Protein AF-A0A9D9S2Z5-F1 (afdb_monomer)

Foldseek 3Di:
DPPDPVVCVVVVLVVPPPPPPLPVVLVVLLVLLVVLCVVLVHDPVDPVRLVVSLPDDDDDPVSPVSSVSNVVSVVVSVVSCVSCVVVVHHDDDSDDPVNVVPD

Radius of gyration: 17.76 Å; Cα contacts (8 Å, |Δi|>4): 53; chains: 1; bounding box: 35×42×51 Å

Secondary structure (DSSP, 8-state):
----GGGSHHHHHHHH-S-TTHHHHHHHHHHHHHHHHHHHT--TT-HHHHHHHHH---S-HHHHHHHHHHHHHHHHHHHHHHHHHHTT--PPPSS-TTGGG--

pLDDT: mean 81.39, std 18.92, range [40.81, 98.19]

Structure (mmCIF, N/CA/C/O backbone):
data_AF-A0A9D9S2Z5-F1
#
_entry.id   AF-A0A9D9S2Z5-F1
#
loop_
_atom_site.group_PDB
_atom_site.id
_atom_site.type_symbol
_atom_site.label_atom_id
_atom_site.label_alt_id
_atom_site.label_comp_id
_atom_site.label_asym_id
_atom_site.label_entity_id
_atom_site.label_seq_id
_atom_site.pdbx_PDB_ins_code
_atom_site.Cartn_x
_atom_site.Cartn_y
_atom_site.Cartn_z
_atom_site.occupancy
_atom_site.B_iso_or_equiv
_atom_site.auth_seq_id
_atom_site.auth_comp_id
_atom_site.auth_asym_id
_atom_site.auth_atom_id
_atom_site.pdbx_PDB_model_num
ATOM 1 N N . MET A 1 1 ? -10.002 25.171 39.574 1.00 42.72 1 MET A N 1
ATOM 2 C CA . MET A 1 1 ? -10.189 23.881 38.880 1.00 42.72 1 MET A CA 1
ATOM 3 C C . MET A 1 1 ? -9.725 24.069 37.446 1.00 42.72 1 MET A C 1
ATOM 5 O O . MET A 1 1 ? -10.456 24.644 36.655 1.00 42.72 1 MET A O 1
ATOM 9 N N . LEU A 1 2 ? -8.471 23.718 37.153 1.00 46.72 2 LEU A N 1
ATOM 10 C CA . LEU A 1 2 ? -7.910 23.805 35.803 1.00 46.72 2 LEU A CA 1
ATOM 11 C C . LEU A 1 2 ? -8.449 22.614 35.009 1.00 46.72 2 LEU A C 1
ATOM 13 O O . LEU A 1 2 ? -8.014 21.484 35.215 1.00 46.72 2 LEU A O 1
ATOM 17 N N . THR A 1 3 ? -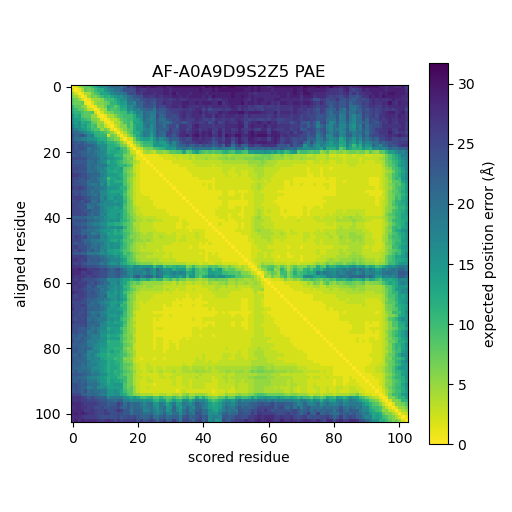9.447 22.861 34.167 1.00 54.06 3 THR A N 1
ATOM 18 C CA . THR A 1 3 ? -9.920 21.902 33.167 1.00 54.06 3 THR A CA 1
ATOM 19 C C . THR A 1 3 ? -8.736 21.504 32.299 1.00 54.06 3 THR A C 1
ATOM 21 O O . THR A 1 3 ? -8.139 22.333 31.616 1.00 54.06 3 THR A O 1
ATOM 24 N N . SER A 1 4 ? -8.336 20.244 32.426 1.00 56.59 4 SER A N 1
ATOM 25 C CA . SER A 1 4 ? -7.130 19.716 31.812 1.00 56.59 4 SER A CA 1
ATOM 26 C C . SER A 1 4 ? -7.231 19.797 30.285 1.00 56.59 4 SER A C 1
ATOM 28 O O . SER A 1 4 ? -8.267 19.447 29.721 1.00 56.59 4 SER A O 1
ATOM 30 N N . ALA A 1 5 ? -6.148 20.195 29.614 1.00 55.59 5 ALA A N 1
ATOM 31 C CA . ALA A 1 5 ? -6.054 20.207 28.149 1.00 55.59 5 ALA A CA 1
ATOM 32 C C . ALA A 1 5 ? -6.333 18.829 27.501 1.00 55.59 5 ALA A C 1
ATOM 34 O O . ALA A 1 5 ? -6.581 18.743 26.302 1.00 55.59 5 ALA A O 1
ATOM 35 N N . TRP A 1 6 ? -6.360 17.756 28.299 1.00 52.22 6 TRP A N 1
ATOM 36 C CA . TRP A 1 6 ? -6.679 16.395 27.876 1.00 52.22 6 TRP A CA 1
ATOM 37 C C . TRP A 1 6 ? -8.136 16.215 27.428 1.00 52.22 6 TRP A C 1
ATOM 39 O O . TRP A 1 6 ? -8.414 15.322 26.635 1.00 52.22 6 TRP A O 1
ATOM 49 N N . SER A 1 7 ? -9.059 17.079 27.866 1.00 55.62 7 SER A N 1
ATOM 50 C CA . SER A 1 7 ? -10.476 17.006 27.476 1.00 55.62 7 SER A CA 1
ATOM 51 C C . SER A 1 7 ? -10.746 17.483 26.041 1.00 55.62 7 SER A C 1
ATOM 53 O O . SER A 1 7 ? -11.813 17.202 25.508 1.00 55.62 7 SER A O 1
ATOM 55 N N . LEU A 1 8 ? -9.796 18.194 25.419 1.00 51.91 8 LEU A N 1
ATOM 56 C CA . LEU A 1 8 ? -9.897 18.715 24.046 1.00 51.91 8 LEU A CA 1
ATOM 57 C C . LEU A 1 8 ? -9.163 17.844 23.018 1.00 51.91 8 LEU A C 1
ATOM 59 O O . LEU A 1 8 ? -9.370 18.007 21.821 1.00 51.91 8 LEU A O 1
ATOM 63 N N . LEU A 1 9 ? -8.329 16.899 23.464 1.00 51.38 9 LEU A N 1
ATOM 64 C CA . LEU A 1 9 ? -7.625 15.966 22.579 1.00 51.38 9 LEU A CA 1
ATOM 65 C C . LEU A 1 9 ? -8.557 15.120 21.691 1.00 51.38 9 LEU A C 1
ATOM 67 O O . LEU A 1 9 ? -8.196 14.917 20.535 1.00 51.38 9 LEU A O 1
ATOM 71 N N . PRO A 1 10 ? -9.745 14.665 22.141 1.00 55.50 10 PRO A N 1
ATOM 72 C CA . PRO A 1 10 ? -10.642 13.894 21.280 1.00 55.50 10 PRO A CA 1
ATOM 73 C C . PRO A 1 10 ? -11.202 14.726 20.120 1.00 55.50 10 PRO A C 1
ATOM 75 O O . PRO A 1 10 ? -11.290 14.241 18.996 1.00 55.50 10 PRO A O 1
ATOM 78 N N . GLU A 1 11 ? -11.554 15.991 20.372 1.00 50.41 11 GLU A N 1
ATOM 79 C CA . GLU A 1 11 ? -12.066 16.894 19.334 1.00 50.41 11 GLU A CA 1
ATOM 80 C C . GLU A 1 11 ? -10.953 17.438 18.439 1.00 50.41 11 GLU A C 1
ATOM 82 O O . GLU A 1 11 ? -11.135 17.540 17.231 1.00 50.41 11 GLU A O 1
ATOM 87 N N . TYR A 1 12 ? -9.774 17.712 18.995 1.00 50.72 12 TYR A N 1
ATOM 88 C CA . TYR A 1 12 ? -8.624 18.141 18.208 1.00 50.72 12 TYR A CA 1
ATOM 89 C C . TYR A 1 12 ? -8.113 17.022 17.289 1.00 50.72 12 TYR A C 1
ATOM 91 O O . TYR A 1 12 ? -7.824 17.283 16.125 1.00 50.72 12 TYR A O 1
ATOM 99 N N . ALA A 1 13 ? -8.098 15.767 17.756 1.00 51.31 13 ALA A N 1
ATOM 100 C CA . ALA A 1 13 ? -7.847 14.594 16.914 1.00 51.31 13 ALA A CA 1
ATOM 101 C C . ALA A 1 13 ? -8.913 14.422 15.817 1.00 51.31 13 ALA A C 1
ATOM 103 O O . ALA A 1 13 ? -8.597 13.963 14.723 1.00 51.31 13 ALA A O 1
ATOM 104 N N . LYS A 1 14 ? -10.157 14.847 16.071 1.00 51.25 14 LYS A N 1
ATOM 105 C CA . LYS A 1 14 ? -11.243 14.846 15.083 1.00 51.25 14 LYS A CA 1
ATOM 1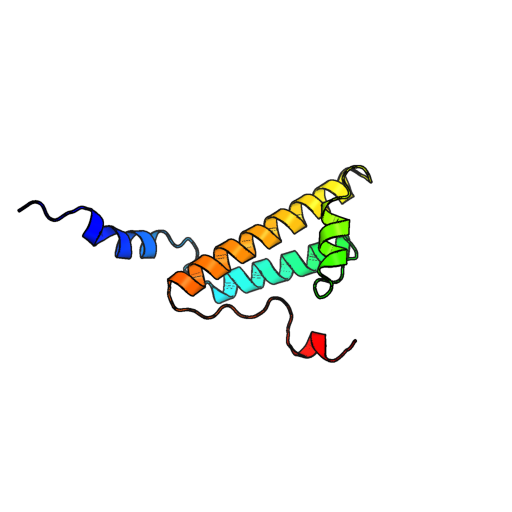06 C C . LYS A 1 14 ? -11.053 15.911 13.997 1.00 51.25 14 LYS A C 1
ATOM 108 O O . LYS A 1 14 ? -11.355 15.638 12.845 1.00 51.25 14 LYS A O 1
ATOM 113 N N . THR A 1 15 ? -10.522 17.089 14.337 1.00 48.69 15 THR A N 1
ATOM 114 C CA . THR A 1 15 ? -10.179 18.154 13.369 1.00 48.69 15 THR A CA 1
ATOM 115 C C . THR A 1 15 ? -8.793 17.999 12.732 1.00 48.69 15 THR A C 1
ATOM 117 O O . THR A 1 15 ? -8.497 18.670 11.750 1.00 48.69 15 THR A O 1
ATOM 120 N N . MET A 1 16 ? -7.936 17.136 13.288 1.00 40.81 16 MET A N 1
ATOM 121 C CA . MET A 1 16 ? -6.622 16.777 12.739 1.00 40.81 16 MET A CA 1
ATOM 122 C C . MET A 1 16 ? -6.603 15.455 11.968 1.00 40.81 16 MET A C 1
ATOM 124 O O . MET A 1 16 ? -5.556 15.113 11.418 1.00 40.81 16 MET A O 1
ATOM 128 N N . SER A 1 17 ? -7.711 14.713 11.890 1.00 51.97 17 SER A N 1
ATOM 129 C CA . SER A 1 17 ? -7.806 13.686 10.857 1.00 51.97 17 SER A CA 1
ATOM 130 C C . SER A 1 17 ? -7.830 14.411 9.513 1.00 51.97 17 SER A C 1
ATOM 132 O O . SER A 1 17 ? -8.834 15.012 9.142 1.00 51.97 17 SER A O 1
ATOM 134 N N . GLY A 1 18 ? -6.707 14.398 8.794 1.00 53.78 18 GLY A N 1
ATOM 135 C CA . GLY A 1 18 ? -6.560 15.014 7.471 1.00 53.78 18 GLY A CA 1
ATOM 136 C C . GLY A 1 18 ? -7.398 14.350 6.372 1.00 53.78 18 GLY A C 1
ATOM 137 O O . GLY A 1 18 ? -7.146 14.591 5.198 1.00 53.78 18 GLY A O 1
ATOM 138 N N . PHE A 1 19 ? -8.372 13.516 6.739 1.00 55.25 19 PHE A N 1
ATOM 139 C CA . PHE A 1 19 ? -9.189 12.710 5.852 1.00 55.25 19 PHE A CA 1
ATOM 140 C C . PHE A 1 19 ? -10.667 12.855 6.237 1.00 55.25 19 PHE A C 1
ATOM 142 O O . PHE A 1 19 ? -11.280 11.951 6.801 1.00 55.25 19 PHE A O 1
ATOM 149 N N . GLU A 1 20 ? -11.286 13.983 5.876 1.00 61.25 20 GLU A N 1
ATOM 150 C CA . GLU A 1 20 ? -12.745 14.181 6.003 1.00 61.25 20 GLU A CA 1
ATOM 151 C C . GLU A 1 20 ? -13.552 13.138 5.185 1.00 61.25 20 GLU A C 1
ATOM 153 O O . GLU A 1 20 ? -14.762 12.982 5.371 1.00 61.25 20 GLU A O 1
ATOM 158 N N . HIS A 1 21 ? -12.874 12.377 4.311 1.00 81.88 21 HIS A N 1
ATOM 159 C CA . HIS A 1 21 ? -13.438 11.350 3.437 1.00 81.88 21 HIS A CA 1
ATOM 160 C C . HIS A 1 21 ? -12.575 10.074 3.361 1.00 81.88 21 HIS A C 1
ATOM 162 O O . HIS A 1 21 ? -12.089 9.728 2.282 1.00 81.88 21 HIS A O 1
ATOM 168 N N . TYR A 1 22 ? -12.424 9.340 4.474 1.00 85.50 22 TYR A N 1
ATOM 169 C CA . TYR A 1 22 ? -11.665 8.073 4.525 1.00 85.50 22 TYR A CA 1
ATOM 170 C C . TYR A 1 22 ? -11.929 7.124 3.347 1.00 85.50 22 TYR A C 1
ATOM 172 O O . TYR A 1 22 ? -10.983 6.601 2.771 1.00 85.50 22 TYR A O 1
ATOM 180 N N . ASP A 1 23 ? -13.188 6.939 2.938 1.00 85.00 23 ASP A N 1
ATOM 181 C CA . ASP A 1 23 ? -13.537 6.025 1.840 1.00 85.00 23 ASP A CA 1
ATOM 182 C C . ASP A 1 23 ? -12.950 6.442 0.487 1.00 85.00 23 ASP A C 1
ATOM 184 O O . ASP A 1 23 ? -12.570 5.595 -0.324 1.00 85.00 23 ASP A O 1
ATOM 188 N N . ARG A 1 24 ? -12.919 7.749 0.206 1.00 88.75 24 ARG A N 1
ATOM 189 C CA . ARG A 1 24 ? -12.358 8.277 -1.041 1.00 88.75 24 ARG A CA 1
ATOM 190 C C . ARG A 1 24 ? -10.843 8.153 -1.021 1.00 88.75 24 ARG A C 1
ATOM 192 O O . ARG A 1 24 ? -10.253 7.666 -1.973 1.00 88.75 24 ARG A O 1
ATOM 199 N N . GLU A 1 25 ? -10.254 8.564 0.085 1.00 88.81 25 GLU A N 1
ATOM 200 C CA . GLU A 1 25 ? -8.810 8.661 0.267 1.00 88.81 25 GLU A CA 1
ATOM 201 C C . GLU A 1 25 ? -8.170 7.275 0.269 1.00 88.81 25 GLU A C 1
ATOM 203 O O . GLU A 1 25 ? -7.172 7.042 -0.409 1.00 88.81 25 GLU A O 1
ATOM 208 N N . LEU A 1 26 ? -8.818 6.309 0.922 1.00 92.50 26 LEU A N 1
ATOM 209 C CA . LEU A 1 26 ? -8.401 4.916 0.877 1.00 92.50 26 LEU A CA 1
ATOM 210 C C . LEU A 1 26 ? -8.552 4.321 -0.531 1.00 92.50 26 LEU A C 1
ATOM 212 O O . LEU A 1 26 ? -7.679 3.580 -0.963 1.00 92.50 26 LEU A O 1
ATOM 216 N N . ARG A 1 27 ? -9.601 4.673 -1.288 1.00 92.69 27 ARG A N 1
ATOM 217 C CA . ARG A 1 27 ? -9.768 4.209 -2.679 1.00 92.69 27 ARG A CA 1
ATOM 218 C C . ARG A 1 27 ? -8.708 4.780 -3.622 1.00 92.69 27 ARG A C 1
ATOM 220 O O . 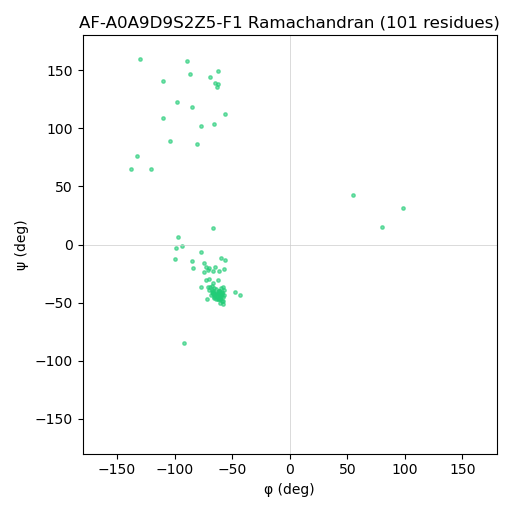ARG A 1 27 ? -8.203 4.056 -4.484 1.00 92.69 27 ARG A O 1
ATOM 227 N N . ASP A 1 28 ? -8.387 6.061 -3.478 1.00 93.38 28 ASP A N 1
ATOM 228 C CA . ASP A 1 28 ? -7.355 6.726 -4.275 1.00 93.38 28 ASP A CA 1
ATOM 229 C C . ASP A 1 28 ? -5.975 6.126 -3.942 1.00 93.38 28 ASP A C 1
ATOM 231 O O . ASP A 1 28 ? -5.205 5.780 -4.842 1.00 93.38 28 ASP A O 1
ATOM 235 N N . LEU A 1 29 ? -5.713 5.872 -2.656 1.00 95.44 29 LEU A N 1
ATOM 236 C CA . LEU A 1 29 ? -4.517 5.182 -2.181 1.00 95.44 29 LEU A CA 1
ATOM 237 C C . LEU A 1 29 ? -4.415 3.742 -2.709 1.00 95.44 29 LEU A C 1
ATOM 239 O O . LEU A 1 29 ? -3.364 3.351 -3.219 1.00 95.44 29 LEU A O 1
ATOM 243 N N . ASP A 1 30 ? -5.500 2.968 -2.647 1.00 97.12 30 ASP A N 1
ATOM 244 C CA . ASP A 1 30 ? -5.560 1.597 -3.162 1.00 97.12 30 ASP A CA 1
ATOM 245 C C . ASP A 1 30 ? -5.286 1.559 -4.668 1.00 97.12 30 ASP A C 1
ATOM 247 O O . ASP A 1 30 ? -4.549 0.692 -5.142 1.00 97.12 30 ASP A O 1
ATOM 251 N N . SER A 1 31 ? -5.822 2.518 -5.426 1.00 97.06 31 SER A N 1
ATOM 252 C CA . SER A 1 31 ? -5.593 2.625 -6.873 1.00 97.06 31 SER A CA 1
ATOM 253 C C . SER A 1 31 ? -4.112 2.848 -7.197 1.00 97.06 31 SER A C 1
ATOM 255 O O . SER A 1 31 ? -3.558 2.191 -8.082 1.00 97.06 31 SER A O 1
ATOM 257 N N . GLU A 1 32 ? -3.440 3.714 -6.438 1.00 98.12 32 GLU A N 1
ATOM 258 C CA . GLU A 1 32 ? -2.007 3.968 -6.599 1.00 98.12 32 GLU A CA 1
ATOM 259 C C . GLU A 1 32 ? -1.144 2.773 -6.173 1.00 98.12 32 GLU A C 1
ATOM 261 O O . GLU A 1 32 ? -0.155 2.458 -6.843 1.00 98.12 32 GLU A O 1
ATOM 266 N N . ILE A 1 33 ? -1.533 2.048 -5.119 1.00 98.19 33 ILE A N 1
ATOM 267 C CA . ILE A 1 33 ? -0.863 0.806 -4.708 1.00 98.19 33 ILE A CA 1
ATOM 268 C C . ILE A 1 33 ? -0.938 -0.236 -5.824 1.00 98.19 33 ILE A C 1
ATOM 270 O O . ILE A 1 33 ? 0.090 -0.807 -6.190 1.00 98.19 33 ILE A O 1
ATOM 274 N N . HIS A 1 34 ? -2.115 -0.447 -6.421 1.00 97.69 34 HIS A N 1
ATOM 275 C CA . HIS A 1 34 ? -2.270 -1.369 -7.550 1.00 97.69 34 HIS A CA 1
ATOM 276 C C . HIS A 1 34 ? -1.433 -0.936 -8.758 1.00 97.69 34 HIS A C 1
ATOM 278 O O . HIS A 1 34 ? -0.791 -1.771 -9.400 1.00 97.69 34 HIS A O 1
ATOM 284 N N . ARG A 1 35 ? -1.379 0.370 -9.046 1.00 97.50 35 ARG A N 1
ATOM 285 C CA . ARG A 1 35 ? -0.568 0.917 -10.138 1.00 97.50 35 ARG A CA 1
ATOM 286 C C . ARG A 1 35 ? 0.916 0.610 -9.948 1.00 97.50 35 ARG A C 1
ATOM 288 O O . ARG A 1 35 ? 1.551 0.093 -10.866 1.00 97.50 35 ARG A O 1
ATOM 295 N N . TYR A 1 36 ? 1.482 0.896 -8.777 1.00 97.50 36 TYR A N 1
ATOM 296 C CA . TYR A 1 36 ? 2.899 0.622 -8.529 1.00 97.50 36 TYR A CA 1
ATOM 297 C C . TYR A 1 36 ? 3.203 -0.866 -8.354 1.00 97.50 36 TYR A C 1
ATOM 299 O O . TYR A 1 36 ? 4.280 -1.297 -8.760 1.00 97.50 36 TYR A O 1
ATOM 307 N N . ALA A 1 37 ? 2.268 -1.667 -7.836 1.00 96.81 37 ALA A N 1
ATOM 308 C CA . ALA A 1 37 ? 2.400 -3.121 -7.813 1.00 96.81 37 ALA A CA 1
ATOM 309 C C . ALA A 1 37 ? 2.521 -3.695 -9.233 1.00 96.81 37 ALA A C 1
ATOM 311 O O . ALA A 1 37 ? 3.403 -4.513 -9.490 1.00 96.81 37 ALA A O 1
ATOM 312 N N . ALA A 1 38 ? 1.718 -3.196 -10.180 1.00 96.44 38 ALA A N 1
ATOM 313 C CA . ALA A 1 38 ? 1.815 -3.572 -11.589 1.00 96.44 38 ALA A CA 1
ATOM 314 C C . ALA A 1 38 ? 3.156 -3.152 -12.219 1.00 96.44 38 ALA A C 1
ATOM 316 O O . ALA A 1 38 ? 3.769 -3.947 -12.931 1.00 96.44 38 ALA A O 1
ATOM 317 N N . VAL A 1 39 ? 3.652 -1.941 -11.923 1.00 95.00 39 VAL A N 1
ATOM 318 C CA . VAL A 1 39 ? 4.984 -1.481 -12.372 1.00 95.00 39 VAL A CA 1
ATOM 319 C C . VAL A 1 39 ? 6.092 -2.379 -11.817 1.00 95.00 39 VAL A C 1
ATOM 321 O O . VAL A 1 39 ? 6.975 -2.797 -12.561 1.00 95.00 39 VAL A O 1
ATOM 324 N N . CYS A 1 40 ? 6.011 -2.730 -10.533 1.00 94.50 40 CYS A N 1
ATOM 325 C CA . CYS A 1 40 ? 6.970 -3.607 -9.862 1.00 94.50 40 CYS A CA 1
ATOM 326 C C . CYS A 1 40 ? 6.781 -5.095 -10.202 1.00 94.50 40 CYS A C 1
ATOM 328 O O . CYS A 1 40 ? 7.598 -5.914 -9.790 1.00 94.50 40 CYS A O 1
ATOM 330 N N . ARG A 1 41 ? 5.722 -5.446 -10.946 1.00 94.81 41 ARG A N 1
ATOM 331 C CA . ARG A 1 41 ? 5.342 -6.820 -11.311 1.00 94.81 41 ARG A CA 1
ATOM 332 C C . ARG A 1 41 ? 5.190 -7.744 -10.098 1.00 94.81 41 ARG A C 1
ATOM 334 O O . ARG A 1 41 ? 5.632 -8.888 -10.140 1.00 94.81 41 ARG A O 1
ATOM 341 N N . VAL A 1 42 ? 4.565 -7.244 -9.033 1.00 94.75 42 VAL A N 1
ATOM 342 C CA . VAL A 1 42 ? 4.280 -8.020 -7.818 1.00 94.75 42 VAL A CA 1
ATOM 343 C C . VAL A 1 42 ? 2.796 -8.293 -7.666 1.00 94.75 42 VAL A C 1
ATOM 345 O O . VAL A 1 42 ? 1.960 -7.417 -7.902 1.00 94.75 42 VAL A O 1
ATOM 348 N N . ASN A 1 43 ? 2.465 -9.494 -7.208 1.00 95.00 43 ASN A N 1
ATOM 349 C CA . ASN A 1 43 ? 1.123 -9.815 -6.764 1.00 95.00 43 ASN A CA 1
ATOM 350 C C . ASN A 1 43 ? 0.935 -9.399 -5.297 1.00 95.00 43 ASN A C 1
ATOM 352 O O . ASN A 1 43 ? 1.583 -9.930 -4.395 1.00 95.00 43 ASN A O 1
ATOM 356 N N . LEU A 1 44 ? 0.003 -8.477 -5.045 1.00 95.25 44 LEU A N 1
ATOM 357 C CA . LEU A 1 44 ? -0.312 -7.986 -3.699 1.00 95.25 44 LEU A CA 1
ATOM 358 C C . LEU A 1 44 ? -0.905 -9.065 -2.771 1.00 95.25 44 LEU A C 1
ATOM 360 O O . LEU A 1 44 ? -0.832 -8.916 -1.553 1.00 95.25 44 LEU A O 1
ATOM 364 N N . ALA A 1 45 ? -1.442 -10.163 -3.312 1.00 94.81 45 ALA A N 1
ATOM 365 C CA . ALA A 1 45 ? -1.862 -11.325 -2.521 1.00 94.81 45 ALA A CA 1
ATOM 366 C C . ALA A 1 45 ? -0.672 -12.114 -1.946 1.00 94.81 45 ALA A C 1
ATOM 368 O O . ALA A 1 45 ? -0.794 -12.808 -0.936 1.00 94.81 45 ALA A O 1
ATOM 369 N N . ASN A 1 46 ? 0.509 -11.977 -2.553 1.00 93.81 46 ASN A N 1
ATOM 370 C CA . ASN A 1 46 ? 1.685 -12.768 -2.233 1.00 93.81 46 ASN A CA 1
ATOM 371 C C . ASN A 1 46 ? 2.675 -11.949 -1.410 1.00 93.81 46 ASN A C 1
ATOM 373 O O . ASN A 1 46 ? 3.609 -11.344 -1.932 1.00 93.81 46 ASN A O 1
ATOM 377 N N . ARG A 1 47 ? 2.527 -11.989 -0.080 1.00 91.56 47 ARG A N 1
ATOM 378 C CA . ARG A 1 47 ? 3.408 -11.265 0.857 1.00 91.56 47 ARG A CA 1
ATOM 379 C C . ARG A 1 47 ? 4.904 -11.444 0.561 1.00 91.56 47 ARG A C 1
ATOM 381 O O . ARG A 1 47 ? 5.666 -10.486 0.645 1.00 91.56 47 ARG A O 1
ATOM 388 N N . HIS A 1 48 ? 5.323 -12.656 0.211 1.00 93.38 48 HIS A N 1
ATOM 389 C CA . HIS A 1 48 ? 6.725 -12.958 -0.073 1.00 93.38 48 HIS A CA 1
ATOM 390 C C . HIS A 1 48 ? 7.252 -12.245 -1.334 1.00 93.38 48 HIS A C 1
ATOM 392 O O . HIS A 1 48 ? 8.418 -11.851 -1.349 1.00 93.38 48 HIS A O 1
ATOM 398 N N . GLU A 1 49 ? 6.415 -12.031 -2.357 1.00 93.62 49 GLU A N 1
ATOM 399 C CA . GLU A 1 49 ? 6.776 -11.258 -3.554 1.00 93.62 49 GLU A CA 1
ATOM 400 C C . GLU A 1 49 ? 6.951 -9.779 -3.222 1.00 93.62 49 GLU A C 1
ATOM 402 O O . GLU A 1 49 ? 7.935 -9.168 -3.639 1.00 93.62 49 GLU A O 1
ATOM 407 N N . ILE A 1 50 ? 6.042 -9.222 -2.414 1.00 93.75 50 ILE A N 1
ATOM 408 C CA . ILE A 1 50 ? 6.137 -7.837 -1.938 1.00 93.75 50 ILE A CA 1
ATOM 409 C C . ILE A 1 50 ? 7.454 -7.654 -1.181 1.00 93.75 50 ILE A C 1
ATOM 411 O O . ILE A 1 50 ? 8.241 -6.765 -1.492 1.00 93.75 50 ILE A O 1
ATOM 415 N N . GLU A 1 51 ? 7.736 -8.528 -0.218 1.00 94.00 51 GLU A N 1
ATOM 416 C CA . GLU A 1 51 ? 8.961 -8.455 0.573 1.00 94.00 51 GLU A CA 1
ATOM 417 C C . GLU A 1 51 ? 10.232 -8.606 -0.278 1.00 94.00 51 GLU A C 1
ATOM 419 O O . GLU A 1 51 ? 11.217 -7.910 -0.035 1.00 94.00 51 GLU A O 1
ATOM 424 N N . ALA A 1 52 ? 10.237 -9.501 -1.270 1.00 92.88 52 ALA A N 1
ATOM 425 C CA . ALA A 1 52 ? 11.367 -9.660 -2.183 1.00 92.88 52 ALA A CA 1
ATOM 426 C C . ALA A 1 52 ? 11.576 -8.411 -3.049 1.00 92.88 52 ALA A C 1
ATOM 428 O O . ALA A 1 52 ? 12.697 -7.918 -3.151 1.00 92.88 52 ALA A O 1
ATOM 429 N N . CYS A 1 53 ? 10.495 -7.865 -3.606 1.00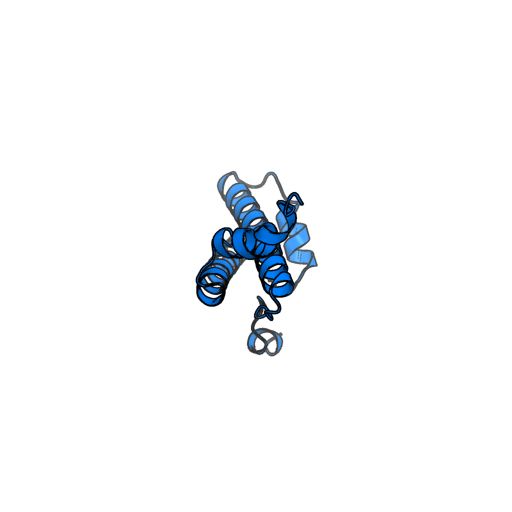 92.88 53 CYS A N 1
ATOM 430 C CA . CYS A 1 53 ? 10.518 -6.642 -4.394 1.00 92.88 53 CYS A CA 1
ATOM 431 C C . CYS A 1 53 ? 11.071 -5.465 -3.591 1.00 92.88 53 CYS A C 1
ATOM 433 O O . CYS A 1 53 ? 11.981 -4.788 -4.053 1.00 92.88 53 CYS A O 1
ATOM 435 N N . LEU A 1 54 ? 10.578 -5.247 -2.371 1.00 92.31 54 LEU A N 1
ATOM 436 C CA . LEU A 1 54 ? 10.980 -4.105 -1.549 1.00 92.31 54 LEU A CA 1
ATOM 437 C C . LEU A 1 54 ? 12.424 -4.186 -1.029 1.00 92.31 54 LEU A C 1
ATOM 439 O O . LEU A 1 54 ? 12.982 -3.160 -0.661 1.00 92.31 54 LEU A O 1
ATOM 443 N N . ARG A 1 55 ? 13.044 -5.374 -0.993 1.00 89.94 55 ARG A N 1
ATOM 444 C CA . ARG A 1 55 ? 14.456 -5.540 -0.597 1.00 89.94 55 ARG A CA 1
ATOM 445 C C . ARG A 1 55 ? 15.448 -5.299 -1.733 1.00 89.94 55 ARG A C 1
ATOM 447 O O . ARG A 1 55 ? 16.624 -5.062 -1.461 1.00 89.94 55 ARG A O 1
ATOM 454 N N . ASN A 1 56 ? 15.002 -5.385 -2.983 1.00 79.38 56 ASN A N 1
ATOM 455 C CA . ASN A 1 56 ? 15.869 -5.232 -4.144 1.00 79.38 56 ASN A CA 1
ATOM 456 C C . ASN A 1 56 ? 16.114 -3.750 -4.428 1.00 79.38 56 ASN A C 1
ATOM 458 O O . ASN A 1 56 ? 15.426 -3.131 -5.231 1.00 79.38 56 ASN A O 1
ATOM 462 N N . HIS A 1 57 ? 17.116 -3.181 -3.777 1.00 67.31 57 HIS A N 1
ATOM 463 C CA . HIS A 1 57 ? 17.736 -1.941 -4.230 1.00 67.31 57 HIS A CA 1
ATOM 464 C C . HIS A 1 57 ? 18.831 -2.316 -5.237 1.00 67.31 57 HIS A C 1
ATOM 466 O O . HIS A 1 57 ? 19.448 -3.363 -5.053 1.00 67.31 57 HIS A O 1
ATOM 472 N N . HIS A 1 58 ? 19.080 -1.494 -6.264 1.00 72.56 58 HIS A N 1
ATOM 473 C CA . HIS A 1 58 ? 20.152 -1.6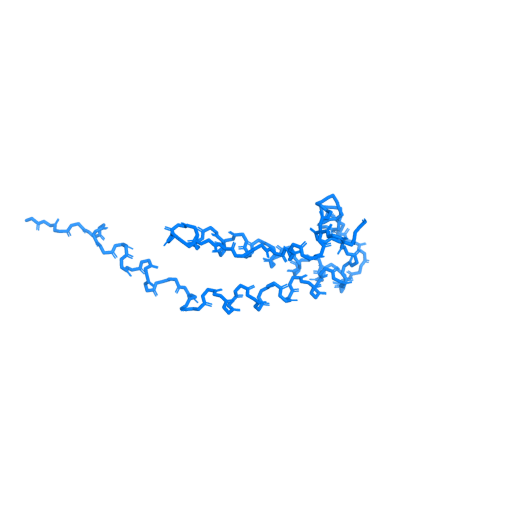54 -7.278 1.00 72.56 58 HIS A CA 1
ATOM 474 C C . HIS A 1 58 ? 19.767 -2.277 -8.634 1.00 72.56 58 HIS A C 1
ATOM 476 O O . HIS A 1 58 ? 20.613 -2.912 -9.260 1.00 72.56 58 HIS A O 1
ATOM 482 N N . ASP A 1 59 ? 18.540 -2.070 -9.121 1.00 75.88 59 ASP A N 1
ATOM 483 C CA . ASP A 1 59 ? 18.201 -2.445 -10.508 1.00 75.88 59 ASP A CA 1
ATOM 484 C C . ASP A 1 59 ? 18.433 -1.255 -11.460 1.00 75.88 59 ASP A C 1
ATOM 486 O O . ASP A 1 59 ? 19.531 -1.052 -11.981 1.00 75.88 59 ASP A O 1
ATOM 490 N N . SER A 1 60 ? 17.442 -0.369 -11.582 1.00 87.62 60 SER A N 1
ATOM 491 C CA . SER A 1 60 ? 17.569 0.946 -12.206 1.00 87.62 60 SER A CA 1
ATOM 492 C C . SER A 1 60 ? 17.002 2.028 -11.288 1.00 87.62 60 SER A C 1
ATOM 494 O O . SER A 1 60 ? 16.168 1.748 -10.429 1.00 87.62 60 SER A O 1
ATOM 496 N N . TRP A 1 61 ? 17.396 3.288 -11.500 1.00 85.75 61 TRP A N 1
ATOM 497 C CA . TRP A 1 61 ? 16.858 4.411 -10.721 1.00 85.75 61 TRP A CA 1
ATOM 498 C C . TRP A 1 61 ? 15.328 4.513 -10.816 1.00 85.75 61 TRP A C 1
ATOM 500 O O . TRP A 1 61 ? 14.667 4.784 -9.817 1.00 85.75 61 TRP A O 1
ATOM 510 N N . ALA A 1 62 ? 14.755 4.274 -12.001 1.00 90.19 62 ALA A N 1
ATOM 511 C CA . ALA A 1 62 ? 13.307 4.317 -12.190 1.00 90.19 62 ALA A CA 1
ATOM 512 C C . ALA A 1 62 ? 12.603 3.190 -11.417 1.00 90.19 62 ALA A C 1
ATOM 514 O O . ALA A 1 62 ? 11.592 3.438 -10.757 1.00 90.19 62 ALA A O 1
ATOM 515 N N . ASP A 1 63 ? 13.167 1.981 -11.441 1.00 89.75 63 ASP A N 1
ATOM 516 C CA . ASP A 1 63 ? 12.608 0.836 -10.721 1.00 89.75 63 ASP A CA 1
ATOM 517 C C . ASP A 1 63 ? 12.761 0.998 -9.204 1.00 89.75 63 ASP A C 1
ATOM 519 O O . ASP A 1 63 ? 11.825 0.723 -8.453 1.00 89.75 63 ASP A O 1
ATOM 523 N N . ASP A 1 64 ? 13.899 1.524 -8.743 1.00 92.19 64 ASP A N 1
ATOM 524 C CA . ASP A 1 64 ? 14.122 1.868 -7.337 1.00 92.19 64 ASP A CA 1
ATOM 525 C C . ASP A 1 64 ? 13.080 2.894 -6.859 1.00 92.19 64 ASP A C 1
ATOM 527 O O . ASP A 1 64 ? 12.487 2.720 -5.793 1.00 92.19 64 ASP A O 1
ATOM 531 N N . LYS A 1 65 ? 12.766 3.918 -7.667 1.00 93.88 65 LYS A N 1
ATOM 532 C CA . LYS A 1 65 ? 11.715 4.896 -7.335 1.00 93.88 65 LYS A CA 1
ATOM 533 C C . LYS A 1 65 ? 10.312 4.310 -7.335 1.00 93.88 65 LYS A C 1
ATOM 535 O O . LYS A 1 65 ? 9.507 4.697 -6.485 1.00 93.88 65 LYS A O 1
ATOM 540 N N . ALA A 1 66 ? 10.008 3.371 -8.225 1.00 95.06 66 ALA A N 1
ATOM 541 C CA . ALA A 1 66 ? 8.731 2.665 -8.195 1.00 95.06 66 ALA A CA 1
ATOM 542 C C . ALA A 1 66 ? 8.581 1.829 -6.912 1.00 95.06 66 ALA A C 1
ATOM 544 O O . ALA A 1 66 ? 7.530 1.880 -6.272 1.00 95.06 66 ALA A O 1
ATOM 545 N N . ARG A 1 67 ? 9.644 1.134 -6.487 1.00 95.81 67 ARG A N 1
ATOM 546 C CA . ARG A 1 67 ? 9.668 0.343 -5.246 1.00 95.81 67 ARG A CA 1
ATOM 547 C C . ARG A 1 67 ? 9.550 1.199 -3.991 1.00 95.81 67 ARG A C 1
ATOM 549 O O . ARG A 1 67 ? 8.736 0.886 -3.125 1.00 95.81 67 ARG A O 1
ATOM 556 N N . GLU A 1 68 ? 10.308 2.292 -3.910 1.00 95.81 68 GLU A N 1
ATOM 557 C CA . GLU A 1 68 ? 10.188 3.273 -2.823 1.00 95.81 68 GLU A CA 1
ATOM 558 C C . GLU A 1 68 ? 8.755 3.828 -2.738 1.00 95.81 68 GLU A C 1
ATOM 560 O O . GLU A 1 68 ? 8.185 3.920 -1.650 1.00 95.81 68 GLU A O 1
ATOM 565 N N . SER A 1 69 ? 8.150 4.147 -3.889 1.00 97.06 69 SER A N 1
ATOM 566 C CA . SER A 1 69 ? 6.770 4.644 -3.956 1.00 97.06 69 SER A CA 1
ATOM 567 C C . SER A 1 69 ? 5.772 3.596 -3.463 1.00 97.06 69 SER A C 1
ATOM 569 O O . SER A 1 69 ? 4.934 3.903 -2.617 1.00 97.06 69 SER A O 1
ATOM 571 N N . LEU A 1 70 ? 5.893 2.345 -3.923 1.00 97.50 70 LEU A N 1
ATOM 572 C CA . LEU A 1 70 ? 5.053 1.237 -3.464 1.00 97.50 70 LEU A CA 1
ATOM 573 C C . LEU A 1 70 ? 5.166 1.036 -1.947 1.00 97.50 70 LEU A C 1
ATOM 575 O O . LEU A 1 70 ? 4.150 0.915 -1.264 1.00 97.50 70 LEU A O 1
ATOM 579 N N . GLN A 1 71 ? 6.387 1.051 -1.403 1.00 97.25 71 GLN A N 1
ATOM 580 C CA . GLN A 1 71 ? 6.624 0.928 0.035 1.00 97.25 71 GLN A CA 1
ATOM 581 C C . GLN A 1 71 ? 5.959 2.061 0.821 1.00 97.25 71 GLN A C 1
ATOM 583 O O . GLN A 1 71 ? 5.285 1.809 1.822 1.00 97.25 71 GLN A O 1
ATOM 588 N N . GLY A 1 72 ? 6.135 3.304 0.366 1.00 97.19 72 GLY A N 1
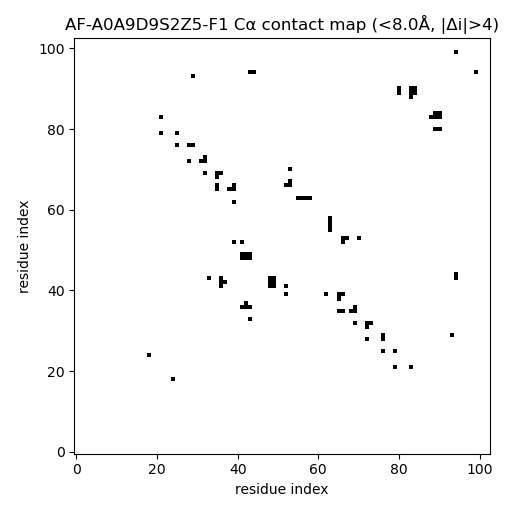ATOM 589 C CA . GLY A 1 72 ? 5.540 4.478 0.996 1.00 97.19 72 GLY A CA 1
ATOM 590 C C . GLY A 1 72 ? 4.015 4.404 1.036 1.00 97.19 72 GLY A C 1
ATOM 591 O O . GLY A 1 72 ? 3.423 4.644 2.088 1.00 97.19 72 GLY A O 1
ATOM 592 N N . LEU A 1 73 ? 3.385 4.006 -0.073 1.00 97.75 73 LEU A N 1
ATOM 593 C CA . LEU A 1 73 ? 1.930 3.872 -0.172 1.00 97.75 73 LEU A CA 1
ATOM 594 C C . LEU A 1 73 ? 1.387 2.747 0.721 1.00 97.75 73 LEU A C 1
ATOM 596 O O . LEU A 1 73 ? 0.398 2.955 1.420 1.00 97.75 73 LEU A O 1
ATOM 600 N N . LEU A 1 74 ? 2.054 1.589 0.773 1.00 97.25 74 LEU A N 1
ATOM 601 C CA . LEU A 1 74 ? 1.670 0.490 1.670 1.00 97.25 74 LEU A CA 1
ATOM 602 C C . LEU A 1 74 ? 1.732 0.910 3.146 1.00 97.25 74 LEU A C 1
ATOM 604 O O . LEU A 1 74 ? 0.811 0.634 3.913 1.00 97.25 74 LEU A O 1
ATOM 608 N N . ILE A 1 75 ? 2.791 1.620 3.545 1.00 96.50 75 ILE A N 1
ATOM 609 C CA . ILE A 1 75 ? 2.924 2.148 4.910 1.00 96.50 75 ILE A CA 1
ATOM 610 C C . ILE A 1 75 ? 1.839 3.189 5.196 1.00 96.50 75 ILE A C 1
ATOM 612 O O . ILE A 1 75 ? 1.254 3.183 6.280 1.00 96.50 75 ILE A O 1
ATOM 616 N N . LEU A 1 76 ? 1.567 4.086 4.246 1.00 95.62 76 LEU A N 1
ATOM 617 C CA . LEU A 1 76 ? 0.522 5.096 4.389 1.00 95.62 76 LEU A CA 1
ATOM 618 C C . LEU A 1 76 ? -0.854 4.447 4.563 1.00 95.62 76 LEU A C 1
ATOM 620 O O . LEU A 1 76 ? -1.615 4.873 5.428 1.00 95.62 76 LEU A O 1
ATOM 624 N N . ARG A 1 77 ? -1.136 3.373 3.822 1.00 95.75 77 ARG A N 1
ATOM 625 C CA . ARG A 1 77 ? -2.392 2.631 3.940 1.00 95.75 77 ARG A CA 1
ATOM 626 C C . ARG A 1 77 ? -2.564 2.042 5.332 1.00 95.75 77 ARG A C 1
ATOM 628 O O . ARG A 1 77 ? -3.601 2.255 5.941 1.00 95.75 77 ARG A O 1
ATOM 635 N N . ILE A 1 78 ? -1.526 1.406 5.877 1.00 94.94 78 ILE A N 1
ATOM 636 C CA . ILE A 1 78 ? -1.545 0.864 7.247 1.00 94.94 78 ILE A CA 1
ATOM 637 C C . ILE A 1 78 ? -1.822 1.966 8.280 1.00 94.94 78 ILE A C 1
ATOM 639 O O . ILE A 1 78 ? -2.574 1.752 9.232 1.00 94.94 78 ILE A O 1
ATOM 643 N N . LYS A 1 79 ? -1.227 3.155 8.110 1.00 93.69 79 LYS A N 1
ATOM 644 C CA . LYS A 1 79 ? -1.489 4.298 8.998 1.00 93.69 79 LYS A CA 1
ATOM 645 C C . LYS A 1 79 ? -2.951 4.730 8.928 1.00 93.69 79 LYS A C 1
ATOM 647 O O . LYS A 1 79 ? -3.576 4.873 9.973 1.00 93.69 79 LYS A O 1
ATOM 652 N N . LEU A 1 80 ? -3.495 4.855 7.719 1.00 92.50 80 LEU A N 1
ATOM 653 C CA 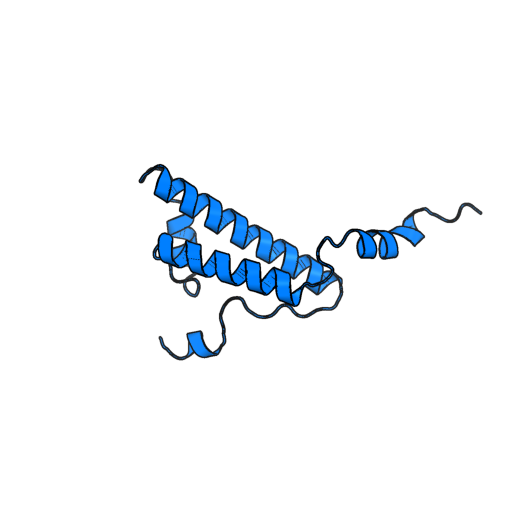. LEU A 1 80 ? -4.890 5.232 7.511 1.00 92.50 80 LEU A CA 1
ATOM 654 C C . LEU A 1 80 ? -5.856 4.195 8.098 1.00 92.50 80 LEU A C 1
ATOM 656 O O . LEU A 1 80 ? -6.783 4.553 8.816 1.00 92.50 80 LEU A O 1
ATOM 660 N N . GLU A 1 81 ? -5.600 2.904 7.877 1.00 94.31 81 GLU A N 1
ATOM 661 C CA . GLU A 1 81 ? -6.374 1.819 8.488 1.00 94.31 81 GLU A CA 1
ATOM 662 C C . GLU A 1 81 ? -6.334 1.878 10.017 1.00 94.31 81 GLU A C 1
ATOM 664 O O . GLU A 1 81 ? -7.358 1.705 10.675 1.00 94.31 81 GLU A O 1
ATOM 669 N N . THR A 1 82 ? -5.162 2.162 10.589 1.00 94.19 82 THR A N 1
ATOM 670 C CA . THR A 1 82 ? -4.991 2.304 12.040 1.00 94.19 82 THR A CA 1
ATOM 671 C C . THR A 1 82 ? -5.819 3.470 12.582 1.00 94.19 82 THR A C 1
ATOM 673 O O . THR A 1 82 ? -6.477 3.327 13.613 1.00 94.19 82 THR A O 1
ATOM 676 N N . GLU A 1 83 ? -5.830 4.609 11.888 1.00 91.19 83 GLU A N 1
ATOM 677 C CA . GLU A 1 83 ? -6.646 5.775 12.248 1.00 91.19 83 GLU A CA 1
ATOM 678 C C . GLU A 1 83 ? -8.148 5.484 12.136 1.00 91.19 83 GLU A C 1
ATOM 680 O O . GLU A 1 83 ? -8.904 5.795 13.059 1.00 91.19 83 GLU A O 1
ATOM 685 N N . MET A 1 84 ? -8.577 4.825 11.056 1.00 91.12 84 MET A N 1
ATOM 686 C CA . MET A 1 84 ? -9.959 4.382 10.861 1.00 91.12 84 MET A CA 1
ATOM 687 C C . MET A 1 84 ? -10.413 3.457 12.000 1.00 91.12 84 MET A C 1
ATOM 689 O O . MET A 1 84 ? -11.458 3.698 12.607 1.00 91.12 84 MET A O 1
ATOM 693 N N . ILE A 1 85 ? -9.611 2.444 12.348 1.00 93.69 85 ILE A N 1
ATOM 694 C CA . ILE A 1 85 ? -9.902 1.510 13.448 1.00 93.69 85 ILE A CA 1
ATOM 695 C C . ILE A 1 85 ? -9.972 2.249 14.789 1.00 93.69 85 ILE A C 1
ATOM 697 O O . ILE A 1 85 ? -10.893 2.011 15.572 1.00 93.69 85 ILE A O 1
ATOM 701 N N . ALA A 1 86 ? -9.050 3.180 15.053 1.00 90.19 86 ALA A N 1
ATOM 702 C CA . ALA A 1 86 ? -9.054 3.987 16.275 1.00 90.19 86 ALA A CA 1
ATOM 703 C C . ALA A 1 86 ? -10.320 4.855 16.418 1.00 90.19 86 ALA A C 1
ATOM 705 O O . ALA A 1 86 ? -10.695 5.219 17.532 1.00 90.19 86 ALA A O 1
ATOM 706 N N . GLN A 1 87 ? -10.998 5.154 15.308 1.00 88.75 87 GLN A N 1
ATOM 707 C CA . GLN A 1 87 ? -12.258 5.902 15.259 1.00 88.75 87 GLN A CA 1
ATOM 708 C C . GLN A 1 87 ? -13.500 4.998 15.175 1.00 88.75 87 GLN A C 1
ATOM 710 O O . GLN A 1 87 ? -14.616 5.498 15.041 1.00 88.75 87 GLN A O 1
ATOM 715 N N . GLY A 1 88 ? -13.331 3.676 15.290 1.00 90.88 88 GLY A N 1
ATOM 716 C CA . GLY A 1 88 ? -14.424 2.700 15.262 1.00 90.88 88 GLY A CA 1
ATOM 717 C C . GLY A 1 88 ? -14.929 2.349 13.860 1.00 90.88 88 GLY A C 1
ATOM 718 O O . GLY A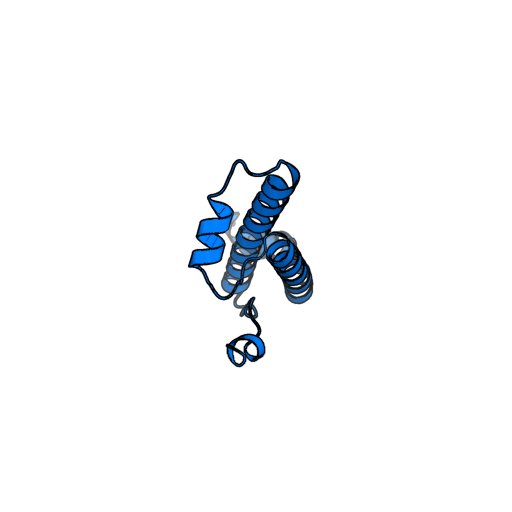 1 88 ? -16.011 1.777 13.732 1.00 90.88 88 GLY A O 1
ATOM 719 N N . LEU A 1 89 ? -14.175 2.685 12.810 1.00 91.56 89 LEU A N 1
ATOM 720 C CA . LEU A 1 89 ? -14.475 2.319 11.426 1.00 91.56 89 LEU A CA 1
ATOM 721 C C . LEU A 1 89 ? -13.845 0.965 11.070 1.00 91.56 89 LEU A C 1
ATOM 723 O O . LEU A 1 89 ? -12.876 0.526 11.686 1.00 91.56 89 LEU A O 1
ATOM 727 N N . THR A 1 90 ? -14.387 0.305 10.045 1.00 93.12 90 THR A N 1
ATOM 728 C CA . THR A 1 90 ? -13.818 -0.927 9.474 1.00 93.12 90 THR A CA 1
ATOM 729 C C . THR A 1 90 ? -13.257 -0.620 8.087 1.00 93.12 90 THR A C 1
ATOM 731 O O . THR A 1 90 ? -14.049 -0.380 7.174 1.00 93.12 90 THR A O 1
ATOM 734 N N . PRO A 1 91 ? -11.925 -0.603 7.906 1.00 92.69 91 PRO A N 1
ATOM 735 C CA . PRO A 1 91 ? -11.335 -0.379 6.596 1.00 92.69 91 PRO A CA 1
ATOM 736 C C . PRO A 1 91 ? -11.708 -1.502 5.617 1.00 92.69 91 PRO A C 1
ATOM 738 O O . PRO A 1 91 ? -11.646 -2.677 5.991 1.00 92.69 91 PRO A O 1
ATOM 741 N N . PRO A 1 92 ? -12.083 -1.186 4.366 1.00 93.31 92 PRO A N 1
ATOM 742 C CA . PRO A 1 92 ? -12.210 -2.196 3.327 1.00 93.31 92 PRO A CA 1
ATOM 743 C C . PRO A 1 92 ? -10.853 -2.870 3.041 1.00 93.31 92 PRO A C 1
ATOM 745 O O . PRO A 1 92 ? -9.799 -2.239 3.177 1.00 93.31 92 PRO A O 1
ATOM 748 N N . PRO A 1 93 ? -10.853 -4.151 2.634 1.00 92.88 93 PRO A N 1
ATOM 749 C CA . PRO A 1 93 ? -9.622 -4.864 2.316 1.00 92.88 93 PRO A CA 1
ATOM 750 C C . PRO A 1 93 ? -8.975 -4.312 1.037 1.00 92.88 93 PRO A C 1
ATOM 752 O O . PRO A 1 93 ? -9.676 -3.976 0.085 1.00 92.88 93 PRO A O 1
ATOM 755 N N . LEU A 1 94 ? -7.634 -4.278 0.995 1.00 92.94 94 LEU A N 1
ATOM 756 C CA . LEU A 1 94 ? -6.867 -3.860 -0.195 1.00 92.94 94 LEU A CA 1
ATOM 757 C C . LEU A 1 94 ? -7.167 -4.761 -1.395 1.00 92.94 94 LEU A C 1
ATOM 759 O O . LEU A 1 94 ? -7.209 -4.317 -2.539 1.00 92.94 94 LEU A O 1
ATOM 763 N N . LEU A 1 95 ? -7.344 -6.049 -1.115 1.00 90.44 95 LEU A N 1
ATOM 764 C CA . LEU A 1 95 ? -7.695 -7.056 -2.096 1.00 90.44 95 LEU A CA 1
ATOM 765 C C . LEU A 1 95 ? -9.196 -7.284 -2.019 1.00 90.44 95 LEU A C 1
ATOM 767 O O . LEU A 1 95 ? -9.734 -7.634 -0.969 1.00 90.44 95 LEU A O 1
ATOM 771 N N . SER A 1 96 ? -9.882 -7.085 -3.140 1.00 75.12 96 SER A N 1
ATOM 772 C CA . SER A 1 96 ? -11.290 -7.456 -3.230 1.00 75.12 96 SER A CA 1
ATOM 773 C C . SER A 1 96 ? -11.426 -8.975 -3.101 1.00 75.12 96 SER A C 1
ATOM 775 O O . SER A 1 96 ? -10.669 -9.710 -3.730 1.00 75.12 96 SER A O 1
ATOM 777 N N . ALA A 1 97 ? -12.431 -9.455 -2.364 1.00 58.91 97 ALA A N 1
ATOM 778 C CA . ALA A 1 97 ? -12.715 -10.889 -2.219 1.00 58.91 97 ALA A CA 1
ATOM 779 C C . ALA A 1 97 ? -12.954 -11.612 -3.566 1.00 58.91 97 ALA A C 1
ATOM 781 O O . ALA A 1 97 ? -12.783 -12.822 -3.658 1.00 58.91 97 ALA A O 1
ATOM 782 N N . VAL A 1 98 ? -13.303 -10.874 -4.630 1.00 55.31 98 VAL A N 1
ATOM 783 C CA . VAL A 1 98 ? -13.424 -11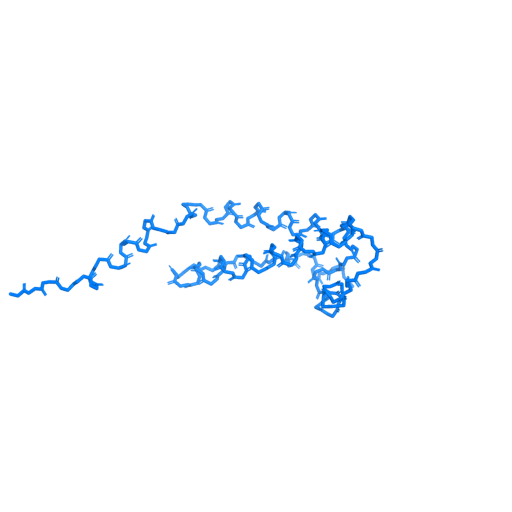.408 -6.001 1.00 55.31 98 VAL A CA 1
ATOM 784 C C . VAL A 1 98 ? -12.058 -11.769 -6.606 1.00 55.31 98 VAL A C 1
ATOM 786 O O . VAL A 1 98 ? -11.967 -12.692 -7.411 1.00 55.31 98 VAL A O 1
ATOM 789 N N . ALA A 1 99 ? -10.983 -11.080 -6.211 1.00 51.72 99 ALA A N 1
ATOM 790 C CA . ALA A 1 99 ? -9.628 -11.365 -6.684 1.00 51.72 99 ALA A CA 1
ATOM 791 C C . ALA A 1 99 ? -9.034 -12.642 -6.054 1.00 51.72 99 ALA A C 1
ATOM 793 O O . ALA A 1 99 ? -8.181 -13.273 -6.667 1.00 51.72 99 ALA A O 1
ATOM 794 N N . GLU A 1 100 ? -9.518 -13.066 -4.880 1.00 46.94 100 GLU A N 1
ATOM 795 C CA . GLU A 1 100 ? -9.107 -14.320 -4.220 1.00 46.94 100 GLU A CA 1
ATOM 796 C C . GLU A 1 100 ? -9.648 -15.585 -4.910 1.00 46.94 100 GLU A C 1
ATOM 798 O O . GLU A 1 100 ? -9.119 -16.673 -4.705 1.00 46.94 100 GLU A O 1
ATOM 803 N N . GLN A 1 101 ? -10.692 -15.468 -5.735 1.00 41.62 101 GLN A N 1
ATOM 804 C CA . GLN A 1 101 ? -11.369 -16.614 -6.362 1.00 41.62 101 GLN A CA 1
ATOM 805 C C . GLN A 1 101 ? -10.833 -16.962 -7.757 1.00 41.62 101 GLN A C 1
ATOM 807 O O . GLN A 1 101 ? -11.300 -17.919 -8.374 1.00 41.62 101 GLN A O 1
ATOM 812 N N . ILE A 1 102 ? -9.853 -16.202 -8.251 1.00 45.81 102 ILE A N 1
ATOM 813 C CA . ILE A 1 102 ? -9.166 -16.445 -9.522 1.00 45.81 102 ILE A CA 1
ATOM 814 C C . ILE A 1 102 ? -7.672 -16.642 -9.225 1.00 45.81 102 ILE A C 1
ATOM 816 O O . ILE A 1 102 ? -6.834 -15.828 -9.605 1.00 45.81 102 ILE A O 1
ATOM 820 N N . SER A 1 103 ? -7.343 -17.715 -8.503 1.00 42.34 103 SER A N 1
ATOM 821 C CA . SER A 1 103 ? -5.985 -18.260 -8.392 1.00 42.34 103 SER A CA 1
ATOM 822 C C . SER A 1 103 ? -6.002 -19.773 -8.519 1.00 42.34 103 SER A C 1
ATOM 824 O O . SER A 1 103 ? -7.029 -20.395 -8.170 1.00 42.34 103 SER A O 1
#

Solvent-accessible surface area (backbone atoms only — not comparable to full-atom values): 6282 Å² total; per-residue (Å²): 134,82,80,59,76,72,78,49,49,69,58,50,52,62,74,61,48,92,54,97,46,56,74,57,55,51,48,56,51,48,51,51,39,54,51,31,29,60,75,69,71,40,54,87,89,38,63,68,48,48,55,52,55,68,66,59,74,85,82,47,75,70,57,41,51,42,40,53,49,35,51,51,48,55,53,49,49,53,51,51,44,51,53,37,44,75,71,76,44,81,73,80,67,92,66,54,78,74,64,71,76,72,119

Mean predicted aligned error: 10.25 Å

Sequence (103 aa):
MLTSAWSLLPEYAKTMSGFEHYDRELRDLDSEIHRYAAVCRVNLANRHEIEACLRNHHDSWADDKARESLQGLLILRIKLETEMIAQGLTPPPLLSAVAEQIS